Protein AF-A0A9D1DBY3-F1 (afdb_monomer)

Foldseek 3Di:
DDDDPAFAWEDEAPDAQWAWTATNNFIFIWHADPVQQWIWTATPVGKIWTKGKDWDQDPVVRDIFIKIWTAIPVRDIYIYTYD

Nearest PDB structures (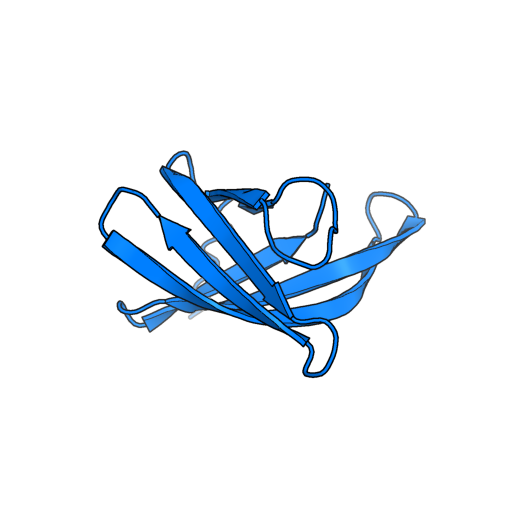foldseek):
  8h2i-assembly1_bQ  TM=3.839E-01  e=9.335E+00  Paramecium bursaria Chlorella virus 1

Organism: NCBI:txid2840775

Secondary structure (DSSP, 8-state):
--------EEE-S--TT-EEEEETTEEEEEEEETTTTEEEEEETTS-EEEEEEEEEEETTTTEEEEEEEEEETTS-EEEEEE-

Radius of gyration: 12.26 Å; Cα contacts (8 Å, |Δi|>4): 186; chains: 1; bounding box: 35×22×34 Å

pLDDT: mean 83.51, std 16.83, range [32.25, 97.12]

InterPro domains:
  IPR032291 Extracellular endo-alpha-(1->5)-L-arabinanase, C-terminal [PF16369] (22-80)

Solvent-accessible surface area (backbone atoms only — not comparable to full-atom values): 4662 Å² total; per-residue (Å²): 138,81,87,78,75,83,48,71,34,44,38,45,69,88,48,80,72,36,52,53,31,33,50,66,83,44,45,35,35,32,40,33,41,76,94,79,27,40,30,41,36,44,33,78,88,72,51,39,33,53,29,40,53,45,83,43,79,35,81,90,76,73,42,84,40,54,29,39,44,30,40,31,84,83,74,50,67,50,62,39,41,54,92

Structure (mmCIF, N/CA/C/O backbone):
data_AF-A0A9D1DBY3-F1
#
_entry.id   AF-A0A9D1DBY3-F1
#
loop_
_atom_site.group_PDB
_atom_site.id
_atom_site.type_symbol
_atom_site.label_atom_id
_atom_site.label_alt_id
_atom_site.label_comp_id
_atom_site.label_asym_id
_atom_site.label_entity_id
_atom_site.label_seq_id
_atom_site.pdbx_PDB_ins_code
_atom_site.Cartn_x
_atom_site.Cartn_y
_atom_site.Cartn_z
_atom_site.occupancy
_atom_site.B_iso_or_equiv
_atom_site.auth_seq_id
_atom_site.auth_comp_id
_atom_site.auth_asym_id
_atom_site.auth_atom_id
_atom_site.pdbx_PDB_model_num
ATOM 1 N N . ASN A 1 1 ? -22.228 -12.306 -7.593 1.00 35.41 1 ASN A N 1
ATOM 2 C CA . ASN A 1 1 ? -22.218 -11.722 -6.232 1.00 35.41 1 ASN A CA 1
ATOM 3 C C . ASN A 1 1 ? -20.951 -10.902 -6.149 1.00 35.41 1 ASN A C 1
ATOM 5 O O . ASN A 1 1 ? -20.000 -11.295 -5.485 1.00 35.41 1 ASN A O 1
ATOM 9 N N . ASP A 1 2 ? -20.916 -9.816 -6.916 1.00 32.25 2 ASP A N 1
ATOM 10 C CA . ASP A 1 2 ? -19.653 -9.190 -7.291 1.00 32.25 2 ASP A CA 1
ATOM 11 C C . ASP A 1 2 ? -19.547 -7.903 -6.492 1.00 32.25 2 ASP A C 1
ATOM 13 O O . ASP A 1 2 ? -20.210 -6.907 -6.771 1.00 32.25 2 ASP A O 1
ATOM 17 N N . MET A 1 3 ? -18.779 -7.974 -5.413 1.00 34.12 3 MET A N 1
ATOM 18 C CA . MET A 1 3 ? -18.504 -6.830 -4.565 1.00 34.12 3 MET A CA 1
ATOM 19 C C . MET A 1 3 ? -17.288 -6.106 -5.144 1.00 34.12 3 MET A C 1
ATOM 21 O O . MET A 1 3 ? -16.156 -6.534 -4.943 1.00 34.12 3 MET A O 1
ATOM 25 N N . VAL A 1 4 ? -17.522 -5.027 -5.893 1.00 35.16 4 VAL A N 1
ATOM 26 C CA . VAL A 1 4 ? -16.468 -4.105 -6.339 1.00 35.16 4 VAL A CA 1
ATOM 27 C C . VAL A 1 4 ? -16.641 -2.799 -5.574 1.00 35.16 4 VAL A C 1
ATOM 29 O O . VAL A 1 4 ? -17.383 -1.915 -5.994 1.00 35.16 4 VAL A O 1
ATOM 32 N N . TYR A 1 5 ? -15.951 -2.666 -4.442 1.00 40.50 5 TYR A N 1
ATOM 33 C CA . TYR A 1 5 ? -15.708 -1.358 -3.839 1.00 40.50 5 TYR A CA 1
ATOM 34 C C . TYR A 1 5 ? -14.380 -0.838 -4.388 1.00 40.50 5 TYR A C 1
ATOM 36 O O . TYR A 1 5 ? -13.314 -1.074 -3.829 1.00 40.50 5 TYR A O 1
ATOM 44 N N . SER A 1 6 ? -14.434 -0.158 -5.535 1.00 41.19 6 SER A N 1
ATOM 45 C CA . SER A 1 6 ? -13.305 0.642 -6.007 1.00 41.19 6 SER A CA 1
ATOM 46 C C . SER A 1 6 ? -13.288 1.932 -5.198 1.00 41.19 6 SER A C 1
ATOM 48 O O . SER A 1 6 ? -13.991 2.897 -5.496 1.00 41.19 6 SER A O 1
ATOM 50 N N . VAL A 1 7 ? -12.515 1.932 -4.120 1.00 51.28 7 VAL A N 1
ATOM 51 C CA . VAL A 1 7 ? -12.179 3.160 -3.418 1.00 51.28 7 VAL A CA 1
ATOM 52 C C . VAL A 1 7 ? -10.958 3.741 -4.123 1.00 51.28 7 VAL A C 1
ATOM 54 O O . VAL A 1 7 ? -9.908 3.101 -4.157 1.00 51.28 7 VAL A O 1
ATOM 57 N N . HIS A 1 8 ? -11.089 4.931 -4.721 1.00 53.28 8 HIS A N 1
ATOM 58 C CA . HIS A 1 8 ? -9.967 5.630 -5.354 1.00 53.28 8 HIS A CA 1
ATOM 59 C C . HIS A 1 8 ? -8.850 5.799 -4.314 1.00 53.28 8 HIS A C 1
ATOM 61 O O . HIS A 1 8 ? -8.945 6.611 -3.392 1.00 53.28 8 HIS A O 1
ATOM 67 N N . SER A 1 9 ? -7.825 4.968 -4.444 1.00 56.75 9 SER A N 1
ATOM 68 C CA . SER A 1 9 ? -6.744 4.847 -3.482 1.00 56.75 9 SER A CA 1
ATOM 69 C C . SER A 1 9 ? -5.517 5.490 -4.092 1.00 56.75 9 SER A C 1
ATOM 71 O O . SER A 1 9 ? -4.938 4.947 -5.033 1.00 56.75 9 SER A O 1
ATOM 73 N N . LYS A 1 10 ? -5.156 6.675 -3.600 1.00 60.62 10 LYS A N 1
ATOM 74 C CA . LYS A 1 10 ? -3.941 7.370 -4.022 1.00 60.62 10 LYS A CA 1
ATOM 75 C C . LYS A 1 10 ? -2.937 7.288 -2.889 1.00 60.62 10 LYS A C 1
ATOM 77 O O . LYS A 1 10 ? -3.113 7.906 -1.839 1.00 60.62 10 LYS A O 1
ATOM 82 N N . LEU A 1 11 ? -1.885 6.518 -3.118 1.00 61.44 11 LEU A N 1
ATOM 83 C CA . LEU A 1 11 ? -0.655 6.682 -2.360 1.00 61.44 11 LEU A CA 1
ATOM 84 C C . LEU A 1 11 ? 0.175 7.774 -3.033 1.00 61.44 11 LEU A C 1
ATOM 86 O O . LEU A 1 11 ? 0.041 7.996 -4.241 1.00 61.44 11 LEU A O 1
ATOM 90 N N . GLY A 1 12 ? 0.991 8.467 -2.238 1.00 61.25 12 GLY A N 1
ATOM 91 C CA . GLY A 1 12 ? 2.008 9.376 -2.758 1.00 61.25 12 GLY A CA 1
ATOM 92 C C . GLY A 1 12 ? 3.042 8.661 -3.639 1.00 61.25 12 GLY A C 1
ATOM 93 O O . GLY A 1 12 ? 2.845 7.525 -4.081 1.00 61.25 12 GLY A O 1
ATOM 94 N N . LYS A 1 13 ? 4.173 9.329 -3.889 1.00 66.44 13 LYS A N 1
ATOM 95 C CA . LYS A 1 13 ? 5.260 8.758 -4.694 1.00 66.44 13 LYS A CA 1
ATOM 96 C C . LYS A 1 13 ? 5.709 7.408 -4.137 1.00 66.44 13 LYS A C 1
ATOM 98 O O . LYS A 1 13 ? 5.791 7.222 -2.929 1.00 66.44 13 LYS A O 1
ATOM 103 N N . TYR A 1 14 ? 6.053 6.484 -5.029 1.00 64.62 14 TYR A N 1
ATOM 104 C CA . TYR A 1 14 ? 6.706 5.240 -4.633 1.00 64.62 14 TYR A CA 1
ATOM 105 C C . TYR A 1 14 ? 8.078 5.549 -4.019 1.00 64.62 14 TYR A C 1
ATOM 107 O O . TYR A 1 14 ? 9.015 5.914 -4.728 1.00 64.62 14 TYR A O 1
ATOM 115 N N . GLU A 1 15 ? 8.174 5.424 -2.698 1.00 73.06 15 GLU A N 1
ATOM 116 C CA . GLU A 1 15 ? 9.379 5.700 -1.919 1.00 73.06 15 GLU A CA 1
ATOM 117 C C . GLU A 1 15 ? 9.510 4.655 -0.803 1.00 73.06 15 GLU A C 1
ATOM 119 O O . GLU A 1 15 ? 8.554 4.368 -0.071 1.00 73.06 15 GLU A O 1
ATOM 124 N N . ASN A 1 16 ? 10.699 4.058 -0.689 1.00 74.44 16 ASN A N 1
ATOM 125 C CA . ASN A 1 16 ? 11.028 3.159 0.414 1.00 74.44 16 ASN A CA 1
ATOM 126 C C . ASN A 1 16 ? 11.077 3.956 1.728 1.00 74.44 16 ASN A C 1
ATOM 128 O O . ASN A 1 16 ? 11.635 5.052 1.765 1.00 74.44 16 ASN A O 1
ATOM 132 N N . GLY A 1 17 ? 10.504 3.410 2.802 1.00 78.00 17 GLY A N 1
ATOM 133 C CA . GLY A 1 17 ? 10.426 4.080 4.106 1.00 78.00 17 GLY A CA 1
ATOM 134 C C . GLY A 1 17 ? 9.076 4.733 4.423 1.00 78.00 17 GLY A C 1
ATOM 135 O O . GLY A 1 17 ? 8.774 4.908 5.602 1.00 78.00 17 GLY A O 1
ATOM 136 N N . GLY A 1 18 ? 8.220 4.990 3.426 1.00 86.44 18 GLY A N 1
ATOM 137 C CA . GLY A 1 18 ? 6.833 5.413 3.653 1.00 86.44 18 GLY A CA 1
ATOM 138 C C . GLY A 1 18 ? 6.473 6.813 3.157 1.00 86.44 18 GLY A C 1
ATOM 139 O O . GLY A 1 18 ? 7.257 7.479 2.489 1.00 86.44 18 GLY A O 1
ATOM 140 N N . GLY A 1 19 ? 5.256 7.247 3.480 1.00 87.19 19 GLY A N 1
ATOM 141 C CA . GLY A 1 19 ? 4.703 8.532 3.052 1.00 87.19 19 GLY A CA 1
ATOM 142 C C . GLY A 1 19 ? 3.253 8.723 3.491 1.00 87.19 19 GLY A C 1
ATOM 143 O O . GLY A 1 19 ? 2.759 8.023 4.374 1.00 87.19 19 GLY A O 1
ATOM 144 N N . THR A 1 20 ? 2.554 9.673 2.871 1.00 88.56 20 THR A N 1
ATOM 145 C CA . THR A 1 20 ? 1.134 9.932 3.144 1.00 88.56 20 THR A CA 1
ATOM 146 C C . THR A 1 20 ? 0.224 9.065 2.275 1.00 88.56 20 THR A C 1
ATOM 148 O O . THR A 1 20 ? 0.540 8.734 1.128 1.00 88.56 20 THR A O 1
ATOM 151 N N . ALA A 1 21 ? -0.932 8.699 2.823 1.00 88.00 21 ALA A N 1
ATOM 152 C CA . ALA A 1 21 ? -1.950 7.904 2.151 1.00 88.00 21 ALA A CA 1
ATOM 153 C C . ALA A 1 21 ? -3.289 8.645 2.129 1.00 88.00 21 ALA A C 1
ATOM 155 O O . ALA A 1 21 ? -3.646 9.357 3.071 1.00 88.00 21 ALA A O 1
ATOM 156 N N . THR A 1 22 ? -4.054 8.475 1.051 1.00 88.25 22 THR A N 1
ATOM 157 C CA . THR A 1 22 ? -5.473 8.835 1.034 1.00 88.25 22 THR A CA 1
ATOM 158 C C . THR A 1 22 ? -6.289 7.739 0.360 1.00 88.25 22 THR A C 1
ATOM 160 O O . THR A 1 22 ? -6.115 7.459 -0.829 1.00 88.25 22 THR A O 1
ATOM 163 N N . ILE A 1 23 ? -7.192 7.129 1.126 1.00 85.62 23 ILE A N 1
ATOM 164 C CA . ILE A 1 23 ? -8.048 6.020 0.700 1.00 85.62 23 ILE A CA 1
ATOM 165 C C . ILE A 1 23 ? -9.497 6.443 0.928 1.00 85.62 23 ILE A C 1
ATOM 167 O O . ILE A 1 23 ? -9.935 6.613 2.060 1.00 85.62 23 ILE A O 1
ATOM 171 N N . GLY A 1 24 ? -10.246 6.681 -0.150 1.00 83.44 24 GLY A N 1
ATOM 172 C CA . GLY A 1 24 ? -11.679 6.999 -0.043 1.00 83.44 24 GLY A CA 1
ATOM 173 C C . GLY A 1 24 ? -11.988 8.332 0.620 1.00 83.44 24 GLY A C 1
ATOM 174 O O . GLY A 1 24 ? -13.068 8.504 1.166 1.00 83.44 24 GLY A O 1
ATOM 175 N N . GLY A 1 25 ? -11.037 9.266 0.570 1.00 85.56 25 GLY A N 1
ATOM 176 C CA . GLY A 1 25 ? -11.114 10.551 1.264 1.00 85.56 25 GLY A CA 1
ATOM 177 C C . GLY A 1 25 ? -10.481 10.532 2.653 1.00 85.56 25 GLY A C 1
ATOM 178 O O . GLY A 1 25 ? -10.140 11.600 3.158 1.00 85.56 25 GLY A O 1
ATOM 179 N N . GLU A 1 26 ? -10.232 9.350 3.220 1.00 90.31 26 GLU A N 1
ATOM 180 C CA . GLU A 1 26 ? -9.585 9.226 4.521 1.00 90.31 26 GLU A CA 1
ATOM 181 C C . GLU A 1 26 ? -8.079 9.336 4.404 1.00 90.31 26 GLU A C 1
ATOM 183 O O . GLU A 1 26 ? -7.449 8.683 3.568 1.00 90.31 26 GLU A O 1
ATOM 188 N N . LYS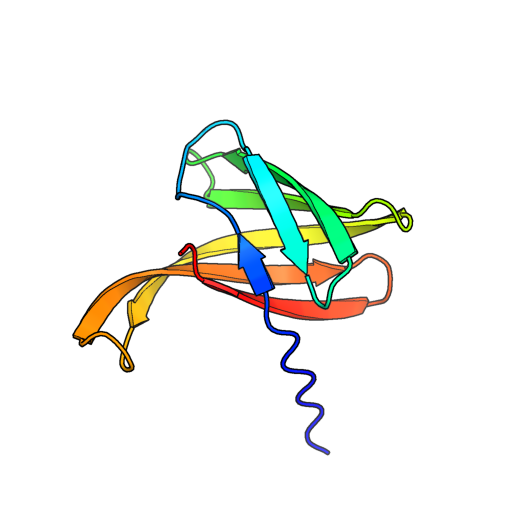 A 1 27 ? -7.510 10.193 5.247 1.00 92.50 27 LYS A N 1
ATOM 189 C CA . LYS A 1 27 ? -6.077 10.462 5.297 1.00 92.50 27 LYS A CA 1
ATOM 190 C C . LYS A 1 27 ? -5.380 9.481 6.223 1.00 92.50 27 LYS A C 1
ATOM 192 O O . LYS A 1 27 ? -6.002 8.823 7.053 1.00 92.50 27 LYS A O 1
ATOM 197 N N . GLY A 1 28 ? -4.074 9.391 6.047 1.00 93.19 28 GLY A N 1
ATOM 198 C CA . GLY A 1 28 ? -3.215 8.591 6.890 1.00 93.19 28 GLY A CA 1
ATOM 199 C C . GLY A 1 28 ? -1.799 8.559 6.356 1.00 93.19 28 GLY A C 1
ATOM 200 O O . GLY A 1 28 ? -1.386 9.407 5.559 1.00 93.19 28 GLY A O 1
ATOM 201 N N . ASN A 1 29 ? -1.071 7.530 6.760 1.00 93.69 29 ASN A N 1
ATOM 202 C CA . ASN A 1 29 ? 0.300 7.290 6.339 1.00 93.69 29 ASN A CA 1
ATOM 203 C C . ASN A 1 29 ? 0.462 5.849 5.861 1.00 93.69 29 ASN A C 1
ATOM 205 O O . ASN A 1 29 ? -0.337 4.976 6.202 1.00 93.69 29 ASN A O 1
ATOM 209 N N . TYR A 1 30 ? 1.514 5.592 5.097 1.00 93.00 30 TYR A N 1
ATOM 210 C CA . TYR A 1 30 ? 1.951 4.243 4.783 1.00 93.00 30 TYR A CA 1
ATOM 211 C C . TYR A 1 30 ? 3.420 4.045 5.134 1.00 93.00 30 TYR A C 1
ATOM 213 O O . TYR A 1 30 ? 4.217 4.982 5.106 1.00 93.00 30 TYR A O 1
ATOM 221 N N . THR A 1 3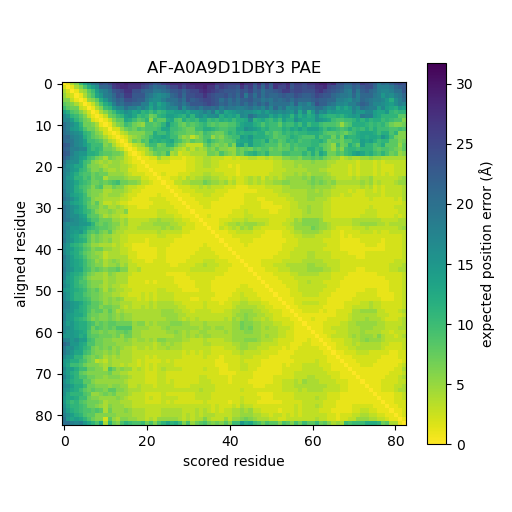1 ? 3.784 2.800 5.407 1.00 93.94 31 THR A N 1
ATOM 222 C CA . THR A 1 31 ? 5.167 2.340 5.491 1.00 93.94 31 THR A CA 1
ATOM 223 C C . THR A 1 31 ? 5.353 1.242 4.463 1.00 93.94 31 THR A C 1
ATOM 225 O O . THR A 1 31 ? 4.576 0.289 4.428 1.00 93.94 31 THR A O 1
ATOM 228 N N . TYR A 1 32 ? 6.369 1.391 3.620 1.00 92.06 32 TYR A N 1
ATOM 229 C CA . TYR A 1 32 ? 6.727 0.413 2.602 1.00 92.06 32 TYR A CA 1
ATOM 230 C C . TYR A 1 32 ? 8.122 -0.140 2.882 1.00 92.06 32 TYR A C 1
ATOM 232 O O . TYR A 1 32 ? 9.045 0.633 3.149 1.00 92.06 32 TYR A O 1
ATOM 240 N N . ASN A 1 33 ? 8.252 -1.463 2.809 1.00 90.81 33 ASN A N 1
ATOM 241 C CA . ASN A 1 33 ? 9.511 -2.182 2.893 1.00 90.81 33 ASN A CA 1
ATOM 242 C C . ASN A 1 33 ? 9.762 -2.929 1.578 1.00 90.81 33 ASN A C 1
ATOM 244 O O . ASN A 1 33 ? 9.112 -3.926 1.264 1.00 90.81 33 ASN A O 1
ATOM 248 N N . GLU A 1 34 ? 10.745 -2.458 0.818 1.00 87.94 34 GLU A N 1
ATOM 249 C CA . GLU A 1 34 ? 11.102 -3.043 -0.476 1.00 87.94 34 GLU A CA 1
ATOM 250 C C . GLU A 1 34 ? 11.724 -4.444 -0.371 1.00 87.94 34 GLU A C 1
ATOM 252 O O . GLU A 1 34 ? 11.595 -5.239 -1.298 1.00 87.94 34 GLU A O 1
ATOM 257 N N . SER A 1 35 ? 12.351 -4.787 0.761 1.00 89.81 35 SER A N 1
ATOM 258 C CA . SER A 1 35 ? 13.041 -6.078 0.913 1.00 89.81 35 SER A CA 1
ATOM 259 C C . SER A 1 35 ? 12.098 -7.281 0.847 1.00 89.81 35 SER A C 1
ATOM 261 O O . SER A 1 35 ? 12.487 -8.348 0.375 1.00 89.81 35 SER A O 1
ATOM 263 N N . ASP A 1 36 ? 10.855 -7.106 1.295 1.00 91.25 36 ASP A N 1
ATOM 264 C CA . ASP A 1 36 ? 9.826 -8.146 1.313 1.00 91.25 36 ASP A CA 1
ATOM 265 C C . ASP A 1 36 ? 8.519 -7.720 0.622 1.00 91.25 36 ASP A C 1
ATOM 267 O O . ASP A 1 36 ? 7.526 -8.461 0.639 1.00 91.25 36 ASP A O 1
ATOM 271 N N . GLY A 1 37 ? 8.500 -6.523 0.031 1.00 90.00 37 GLY A N 1
ATOM 272 C CA . GLY A 1 37 ? 7.347 -5.931 -0.636 1.00 90.00 37 GLY A CA 1
ATOM 273 C C . GLY A 1 37 ? 6.165 -5.637 0.293 1.00 90.00 37 GLY A C 1
ATOM 274 O O . GLY A 1 37 ? 5.040 -5.510 -0.197 1.00 90.00 37 GLY A O 1
ATOM 275 N N . SER A 1 38 ? 6.356 -5.606 1.618 1.00 95.25 38 SER A N 1
ATOM 276 C CA . SER A 1 38 ? 5.281 -5.300 2.566 1.00 95.25 38 SER A CA 1
ATOM 277 C C . SER A 1 38 ? 4.923 -3.820 2.565 1.00 95.25 38 SER A C 1
ATOM 279 O O . SER A 1 38 ? 5.780 -2.938 2.529 1.00 95.25 38 SER A O 1
ATOM 281 N N . LEU A 1 39 ? 3.621 -3.558 2.611 1.00 94.94 39 LEU A N 1
ATOM 282 C CA . LEU A 1 39 ? 3.049 -2.229 2.729 1.00 94.94 39 LEU A CA 1
ATOM 283 C C . LEU A 1 39 ? 2.021 -2.249 3.854 1.00 94.94 39 LEU A C 1
ATOM 285 O O . LE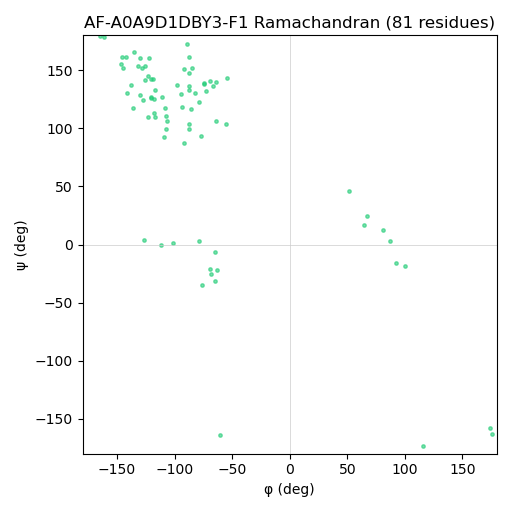U A 1 39 ? 1.117 -3.082 3.858 1.00 94.94 39 LEU A O 1
ATOM 289 N N . VAL A 1 40 ? 2.143 -1.312 4.784 1.00 96.25 40 VAL A N 1
ATOM 290 C CA . VAL A 1 40 ? 1.147 -1.083 5.831 1.00 96.25 40 VAL A CA 1
ATOM 291 C C . VAL A 1 40 ? 0.609 0.322 5.654 1.00 96.25 40 VAL A C 1
ATOM 293 O O . VAL A 1 40 ? 1.391 1.267 5.614 1.00 96.25 40 VAL A O 1
ATOM 296 N N . ILE A 1 41 ? -0.709 0.461 5.536 1.00 94.62 41 ILE A N 1
ATOM 297 C CA . ILE A 1 41 ? -1.392 1.757 5.472 1.00 94.62 41 ILE A CA 1
ATOM 298 C C . ILE A 1 41 ? -2.189 1.925 6.760 1.00 94.62 41 ILE A C 1
ATOM 300 O O . ILE A 1 41 ? -3.001 1.065 7.093 1.00 94.62 41 ILE A O 1
ATOM 304 N N . SER A 1 42 ? -1.987 3.039 7.453 1.00 96.25 42 SER A N 1
ATOM 305 C CA . SER A 1 42 ? -2.701 3.399 8.676 1.00 96.25 42 SER A CA 1
ATOM 306 C C . SER A 1 42 ? -3.478 4.682 8.430 1.00 96.25 42 SER A C 1
ATOM 308 O O . SER A 1 42 ? -2.871 5.732 8.214 1.00 96.25 42 SER A O 1
ATOM 310 N 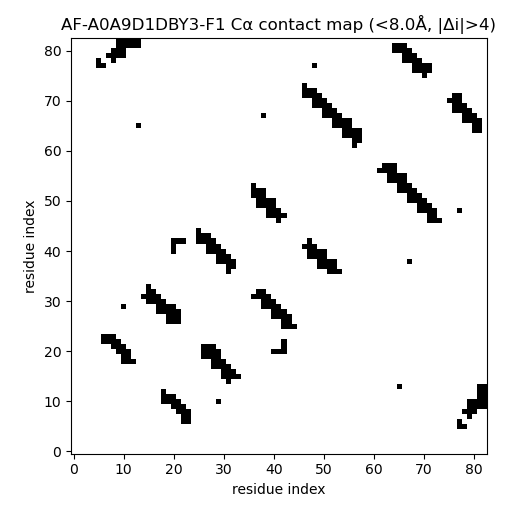N . LEU A 1 43 ? -4.806 4.586 8.438 1.00 95.19 43 LEU A N 1
ATOM 311 C CA . LEU A 1 43 ? -5.712 5.717 8.254 1.00 95.19 43 LEU A CA 1
ATOM 312 C C . LEU A 1 43 ? -6.094 6.334 9.601 1.00 95.19 43 LEU A C 1
ATOM 314 O O . LEU A 1 43 ? -6.174 5.643 10.619 1.00 95.19 43 LEU A O 1
ATOM 318 N N . ASP A 1 44 ? -6.385 7.630 9.593 1.00 95.44 44 ASP A N 1
ATOM 319 C CA . ASP A 1 44 ? -6.698 8.419 10.791 1.00 95.44 44 ASP A CA 1
ATOM 320 C C . ASP A 1 44 ? -7.979 7.935 11.496 1.00 95.44 44 ASP A C 1
ATOM 322 O O . ASP A 1 44 ? -8.151 8.131 12.697 1.00 95.44 44 ASP A O 1
ATOM 326 N N . ASN A 1 45 ? -8.864 7.242 10.769 1.00 94.25 45 ASN A N 1
ATOM 327 C CA . ASN A 1 45 ? -10.074 6.623 11.312 1.00 94.25 45 ASN A CA 1
ATOM 328 C C . ASN A 1 45 ? -9.826 5.278 12.036 1.00 94.25 45 ASN A C 1
ATOM 330 O O . ASN A 1 45 ? -10.782 4.629 12.457 1.00 94.25 45 ASN A O 1
ATOM 334 N N . GLY A 1 46 ? -8.569 4.838 12.164 1.00 95.88 46 GLY A N 1
ATOM 335 C CA . GLY A 1 46 ? -8.187 3.580 12.816 1.00 95.88 46 GLY A CA 1
ATOM 336 C C . GLY A 1 46 ? -8.192 2.350 11.902 1.00 95.88 46 GLY A C 1
ATOM 337 O O . GLY A 1 46 ? -7.925 1.239 12.366 1.00 95.88 46 GLY A O 1
ATOM 338 N N . THR A 1 47 ? -8.470 2.516 10.607 1.00 94.75 47 THR A N 1
ATOM 339 C CA . THR A 1 47 ? -8.342 1.432 9.626 1.00 94.75 47 THR A CA 1
ATOM 340 C C . THR A 1 47 ? -6.868 1.152 9.358 1.00 94.75 47 THR A C 1
ATOM 342 O O . THR A 1 47 ? -6.088 2.066 9.081 1.00 94.75 47 THR A O 1
ATOM 345 N N . THR A 1 48 ? -6.483 -0.122 9.398 1.00 97.12 48 THR A N 1
ATOM 346 C CA . THR A 1 48 ? -5.138 -0.566 9.014 1.00 97.12 48 THR A CA 1
ATOM 347 C C . THR A 1 48 ? -5.241 -1.558 7.875 1.00 97.12 48 THR A C 1
ATOM 349 O O . THR A 1 48 ? -5.940 -2.558 8.006 1.00 97.12 48 THR A O 1
ATOM 352 N N . ILE A 1 49 ? -4.525 -1.297 6.784 1.00 96.00 49 ILE A N 1
ATOM 353 C CA . ILE A 1 49 ? -4.478 -2.146 5.594 1.00 96.00 49 ILE A CA 1
ATOM 354 C C . ILE A 1 49 ? -3.112 -2.820 5.545 1.00 96.00 49 ILE A C 1
ATOM 356 O O . ILE A 1 49 ? -2.089 -2.148 5.403 1.00 96.00 49 ILE A O 1
ATOM 360 N N . ASN A 1 50 ? -3.105 -4.149 5.626 1.00 97.12 50 ASN A N 1
ATOM 361 C CA . ASN A 1 50 ? -1.909 -4.953 5.399 1.00 97.12 50 ASN A CA 1
ATOM 362 C C . ASN A 1 50 ? -1.886 -5.387 3.934 1.00 97.12 50 ASN A C 1
ATOM 364 O O . ASN A 1 50 ? -2.796 -6.080 3.472 1.00 97.12 50 ASN A O 1
ATOM 368 N N . ALA A 1 51 ? -0.858 -4.968 3.203 1.00 95.75 51 ALA A N 1
ATOM 369 C CA . ALA A 1 51 ? -0.786 -5.090 1.757 1.00 95.75 51 ALA A CA 1
ATOM 370 C C . ALA A 1 51 ? 0.578 -5.596 1.267 1.00 95.75 51 ALA A C 1
ATOM 372 O O . ALA A 1 51 ? 1.586 -5.604 1.982 1.00 95.75 51 ALA A O 1
ATOM 373 N N . LYS A 1 52 ? 0.598 -6.008 -0.001 1.00 95.25 52 LYS A N 1
ATOM 374 C CA . LYS A 1 52 ? 1.807 -6.280 -0.777 1.00 95.25 52 LYS A CA 1
ATOM 375 C C . LYS A 1 52 ? 1.872 -5.366 -1.986 1.00 95.25 52 LYS A C 1
ATOM 377 O O . LYS A 1 52 ? 0.847 -5.097 -2.613 1.00 95.25 52 LYS A O 1
ATOM 382 N N . VAL A 1 53 ? 3.083 -4.925 -2.307 1.00 92.88 53 VAL A N 1
ATOM 383 C CA . VAL A 1 53 ? 3.389 -4.147 -3.509 1.00 92.88 53 VAL A CA 1
ATOM 384 C C . VAL A 1 53 ? 3.943 -5.076 -4.582 1.00 92.88 53 VAL A C 1
ATOM 386 O O . VAL A 1 53 ? 4.763 -5.947 -4.298 1.00 92.88 53 VAL A O 1
ATOM 389 N N . LEU A 1 54 ? 3.492 -4.896 -5.819 1.00 92.06 54 LEU A N 1
ATOM 390 C CA . LEU A 1 54 ? 3.938 -5.669 -6.972 1.00 92.06 54 LEU A CA 1
ATOM 391 C C . LEU A 1 54 ? 3.990 -4.792 -8.232 1.00 92.06 54 LEU A C 1
ATOM 393 O O . LEU A 1 54 ? 3.232 -3.824 -8.345 1.00 92.06 54 LEU A O 1
ATOM 397 N N . PRO A 1 55 ? 4.866 -5.114 -9.196 1.00 91.62 55 PRO A N 1
ATOM 398 C CA . PRO A 1 55 ? 4.829 -4.478 -10.503 1.00 91.62 55 PRO A CA 1
ATOM 399 C C . PRO A 1 55 ? 3.582 -4.924 -11.279 1.00 91.62 55 PRO A C 1
ATOM 401 O O . PRO A 1 55 ? 3.198 -6.093 -11.252 1.00 91.62 55 PRO A O 1
ATOM 404 N N . CYS A 1 56 ? 2.964 -3.998 -12.007 1.00 91.06 56 CYS A N 1
ATOM 405 C CA . CYS A 1 56 ? 1.856 -4.273 -12.918 1.00 91.06 56 CYS A CA 1
ATOM 406 C C . CYS A 1 56 ? 1.912 -3.333 -14.129 1.00 91.06 56 CYS A C 1
ATOM 408 O O . CYS A 1 56 ? 2.484 -2.241 -14.071 1.00 91.06 56 CYS A O 1
ATOM 410 N N . TRP A 1 57 ? 1.318 -3.756 -15.242 1.00 91.88 57 TRP A N 1
ATOM 411 C CA . TRP A 1 57 ? 1.131 -2.892 -16.399 1.00 91.88 57 TRP A CA 1
ATOM 412 C C . TRP A 1 57 ? -0.062 -1.956 -16.176 1.00 91.88 57 TRP A C 1
ATOM 414 O O . TRP A 1 57 ? -1.183 -2.415 -15.957 1.00 91.88 57 TRP A O 1
ATOM 424 N N . ASP A 1 58 ? 0.166 -0.645 -16.246 1.00 88.50 58 ASP A N 1
ATOM 425 C CA . ASP A 1 58 ? -0.897 0.356 -16.185 1.00 88.50 58 ASP A CA 1
ATOM 426 C C . ASP A 1 58 ? -1.453 0.606 -17.591 1.00 88.50 58 ASP A C 1
ATOM 428 O O . ASP A 1 58 ? -0.837 1.300 -18.402 1.00 88.50 58 ASP A O 1
ATOM 432 N N . PHE A 1 59 ? -2.629 0.046 -17.875 1.00 86.12 59 PHE A N 1
ATOM 433 C CA . PHE A 1 59 ? -3.311 0.206 -19.162 1.00 86.12 59 PHE A CA 1
ATOM 434 C C . PHE A 1 59 ? -3.837 1.625 -19.414 1.00 86.12 59 PHE A C 1
ATOM 436 O O . PHE A 1 59 ? -4.043 1.988 -20.570 1.00 86.12 59 PHE A O 1
ATOM 443 N N . GLU A 1 60 ? -4.040 2.438 -18.374 1.00 86.56 60 GLU A N 1
ATOM 444 C CA . GLU A 1 60 ? -4.529 3.815 -18.531 1.00 86.56 60 GLU A CA 1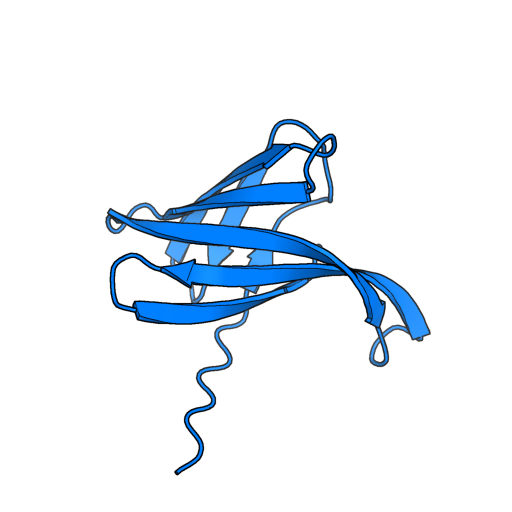
ATOM 445 C C . GLU A 1 60 ? -3.414 4.742 -19.023 1.00 86.56 60 GLU A C 1
ATOM 447 O O . GLU A 1 60 ? -3.659 5.655 -19.807 1.00 86.56 60 GLU A O 1
ATOM 452 N N . ASN A 1 61 ? -2.178 4.483 -18.585 1.00 87.31 61 ASN A N 1
ATOM 453 C CA . ASN A 1 61 ? -1.007 5.311 -18.888 1.00 87.31 61 ASN A CA 1
ATOM 454 C C . ASN A 1 61 ? 0.022 4.622 -19.798 1.00 87.31 61 ASN A C 1
ATOM 456 O O . ASN A 1 61 ? 1.050 5.223 -20.106 1.00 87.31 61 ASN A O 1
ATOM 460 N N . TRP A 1 62 ? -0.233 3.374 -20.205 1.00 91.94 62 TRP A N 1
ATOM 461 C CA . TRP A 1 62 ? 0.628 2.565 -21.076 1.00 91.94 62 TRP A CA 1
ATOM 462 C C . TRP A 1 62 ? 2.087 2.480 -20.610 1.00 91.94 62 TR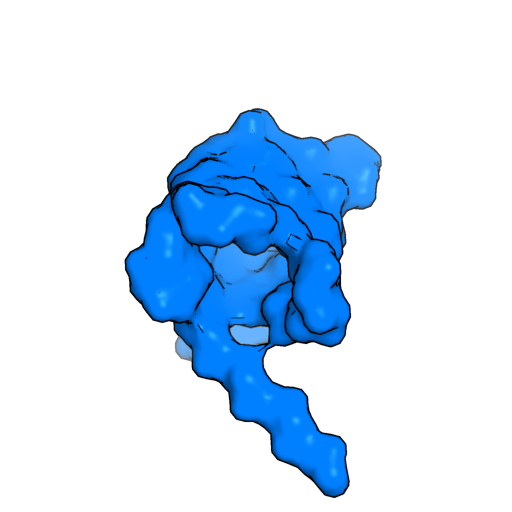P A C 1
ATOM 464 O O . TRP A 1 62 ? 3.028 2.629 -21.391 1.00 91.94 62 TRP A O 1
ATOM 474 N N . LYS A 1 63 ? 2.284 2.232 -19.313 1.00 90.56 63 LYS A N 1
ATOM 475 C CA . LYS A 1 63 ? 3.613 2.095 -18.705 1.00 90.56 63 LYS A CA 1
ATOM 476 C C . LYS A 1 63 ? 3.615 1.066 -17.579 1.00 90.56 63 LYS A C 1
ATOM 478 O O . LYS A 1 63 ? 2.575 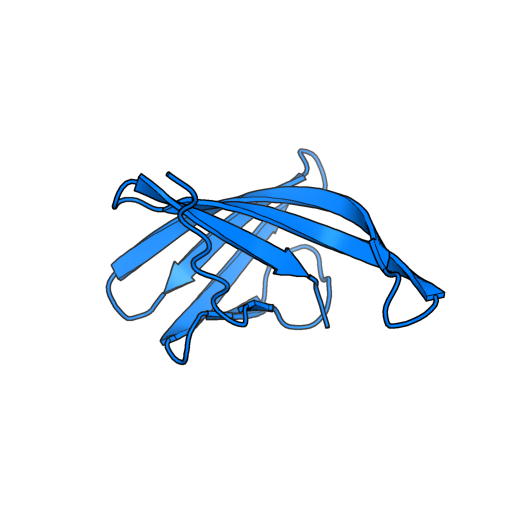0.759 -17.001 1.00 90.56 63 LYS A O 1
ATOM 483 N N . ALA A 1 64 ? 4.801 0.577 -17.223 1.00 90.69 64 ALA A N 1
ATOM 484 C CA . ALA A 1 64 ? 4.978 -0.170 -15.983 1.00 90.69 64 ALA A CA 1
ATOM 485 C C . ALA A 1 64 ? 4.696 0.736 -14.771 1.00 90.69 64 ALA A C 1
ATOM 487 O O . ALA A 1 64 ? 5.081 1.909 -14.760 1.00 90.69 64 ALA A O 1
ATOM 488 N N . SER A 1 65 ? 4.026 0.189 -13.759 1.00 89.31 65 SER A N 1
ATOM 489 C CA . SER A 1 65 ? 3.702 0.880 -12.513 1.00 89.31 65 SER A CA 1
ATOM 490 C C . SER A 1 65 ? 3.815 -0.062 -11.315 1.00 89.31 65 SER A C 1
ATOM 492 O O . SER A 1 65 ? 3.791 -1.286 -11.463 1.00 89.31 65 SER A O 1
ATOM 494 N N . MET A 1 66 ? 3.915 0.518 -10.121 1.00 89.44 66 MET A N 1
ATOM 495 C CA . MET A 1 66 ? 3.809 -0.219 -8.866 1.00 89.44 66 MET A CA 1
ATOM 496 C C . MET A 1 66 ? 2.361 -0.152 -8.383 1.00 89.44 66 MET A C 1
ATOM 498 O O . MET A 1 66 ? 1.760 0.925 -8.309 1.00 89.44 66 MET A O 1
ATOM 502 N N . VAL A 1 67 ? 1.799 -1.309 -8.053 1.00 90.31 67 VAL A N 1
ATOM 503 C CA . VAL A 1 67 ? 0.444 -1.446 -7.509 1.00 90.31 67 VAL A CA 1
ATOM 504 C C . VAL A 1 67 ? 0.499 -2.135 -6.158 1.00 90.31 67 VAL A C 1
ATOM 506 O O . VAL A 1 67 ? 1.480 -2.806 -5.838 1.00 90.31 67 VAL A O 1
ATOM 509 N N . PHE A 1 68 ? -0.552 -1.979 -5.362 1.00 92.12 68 PHE A N 1
ATOM 510 C CA . PHE A 1 68 ? -0.697 -2.691 -4.104 1.00 92.12 68 PHE A CA 1
ATOM 511 C C . PHE A 1 68 ? -2.050 -3.388 -4.008 1.00 92.12 68 PHE A C 1
ATOM 513 O O . PHE A 1 68 ? -3.049 -2.941 -4.573 1.00 92.12 68 PHE A O 1
ATOM 520 N N . THR A 1 69 ? -2.067 -4.481 -3.253 1.00 94.12 69 THR A N 1
ATOM 521 C CA . THR A 1 69 ? -3.277 -5.204 -2.858 1.00 94.12 69 THR A CA 1
ATOM 522 C C . THR A 1 69 ? -3.160 -5.614 -1.400 1.00 94.12 69 THR A C 1
ATOM 524 O O . THR A 1 69 ? -2.105 -6.088 -0.973 1.00 94.12 69 THR A O 1
ATOM 527 N N . GLY A 1 70 ? -4.232 -5.456 -0.635 1.00 94.50 70 GLY A N 1
ATOM 528 C CA . GLY A 1 70 ? -4.266 -5.824 0.774 1.00 94.50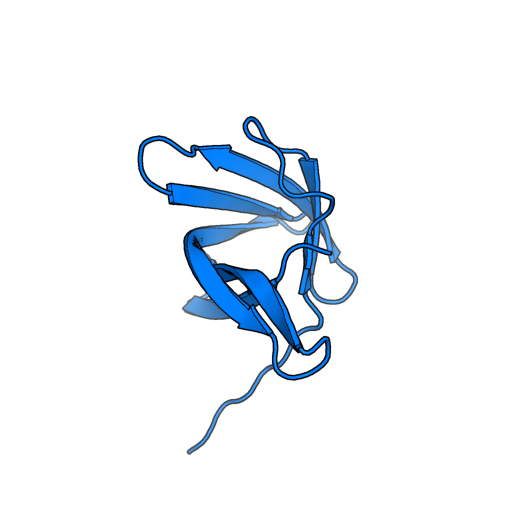 70 GLY A CA 1
ATOM 529 C C . GLY A 1 70 ? -5.674 -5.976 1.321 1.00 94.50 70 GLY A C 1
ATOM 530 O O . GLY A 1 70 ? -6.656 -5.758 0.614 1.00 94.50 70 GLY A O 1
ATOM 531 N N . ILE A 1 71 ? -5.751 -6.343 2.594 1.00 94.94 71 ILE A N 1
ATOM 532 C CA . ILE A 1 71 ? -6.995 -6.448 3.356 1.00 94.94 71 ILE A CA 1
ATOM 533 C C . ILE A 1 71 ? -6.876 -5.603 4.620 1.00 94.94 71 ILE A C 1
ATOM 535 O O . ILE A 1 71 ? -5.796 -5.523 5.220 1.00 94.94 71 ILE A O 1
ATOM 539 N N . ASP A 1 72 ? -7.964 -4.941 5.000 1.00 95.38 72 ASP A N 1
ATOM 540 C CA . ASP A 1 72 ? -8.014 -4.166 6.231 1.00 95.38 72 ASP A CA 1
ATOM 541 C C . ASP A 1 72 ? -8.469 -4.982 7.449 1.00 95.38 72 ASP A C 1
ATOM 543 O O . ASP A 1 72 ? -8.883 -6.141 7.352 1.00 95.38 72 ASP A O 1
ATOM 547 N N . ASN A 1 73 ? -8.389 -4.363 8.625 1.00 95.25 73 ASN A N 1
ATOM 548 C CA . ASN A 1 73 ? -8.846 -4.931 9.894 1.00 95.25 73 ASN A CA 1
ATOM 549 C C . ASN A 1 73 ? -10.368 -5.167 9.981 1.00 95.25 73 ASN A C 1
ATOM 551 O O . ASN A 1 73 ? -10.813 -5.793 10.941 1.00 95.25 73 ASN A O 1
ATOM 555 N N . ASN A 1 74 ? -11.151 -4.734 8.988 1.00 92.50 74 ASN A N 1
ATOM 556 C CA . ASN A 1 74 ? -12.582 -5.013 8.849 1.00 92.50 74 ASN A CA 1
ATOM 557 C C . ASN A 1 74 ? -12.873 -6.120 7.816 1.00 92.50 74 ASN A C 1
ATOM 559 O O . ASN A 1 74 ? -14.034 -6.453 7.579 1.00 92.50 74 ASN A O 1
ATOM 563 N N . GLY A 1 75 ? -11.841 -6.702 7.199 1.00 90.69 75 GLY A N 1
ATOM 564 C CA . GLY A 1 75 ? -11.979 -7.733 6.172 1.00 90.69 75 GLY A CA 1
ATOM 565 C C . GLY A 1 75 ? -12.292 -7.192 4.772 1.00 90.69 75 GLY A C 1
ATOM 566 O O . GLY A 1 75 ? -12.646 -7.970 3.886 1.00 90.69 75 GLY A O 1
ATOM 567 N N . ILE A 1 76 ? -12.165 -5.883 4.544 1.00 91.38 76 ILE A N 1
ATOM 568 C CA . ILE A 1 76 ? -12.386 -5.255 3.238 1.00 91.38 76 ILE A CA 1
ATOM 569 C C . ILE A 1 76 ? -11.081 -5.297 2.441 1.00 91.38 76 ILE A C 1
ATOM 571 O O . ILE A 1 76 ? -10.006 -4.982 2.950 1.00 91.38 76 ILE A O 1
ATOM 575 N N . THR A 1 77 ? -11.170 -5.707 1.175 1.00 92.25 77 THR A N 1
ATOM 576 C CA . THR A 1 77 ? -10.019 -5.764 0.262 1.00 92.25 77 THR A CA 1
ATOM 577 C C . THR A 1 77 ? -9.816 -4.421 -0.436 1.00 92.25 77 THR A C 1
ATOM 579 O O . THR A 1 77 ? -10.773 -3.825 -0.924 1.00 92.25 77 THR A O 1
ATOM 582 N N . HIS A 1 78 ? -8.561 -3.980 -0.529 1.00 90.62 78 HIS A N 1
ATOM 583 C CA . HIS A 1 78 ? -8.161 -2.691 -1.099 1.00 90.62 78 HIS A CA 1
ATOM 584 C C . HIS A 1 78 ? -7.085 -2.874 -2.158 1.00 90.62 78 HIS A C 1
ATOM 586 O O . HIS A 1 78 ? -6.025 -3.431 -1.861 1.00 90.62 78 HIS A O 1
ATOM 592 N N . TRP A 1 79 ? -7.335 -2.372 -3.370 1.00 89.94 79 TRP A N 1
ATOM 593 C CA . TRP A 1 79 ? -6.373 -2.349 -4.475 1.00 89.94 79 TRP A CA 1
ATOM 594 C C . TRP A 1 79 ? -6.118 -0.909 -4.918 1.00 89.94 79 TRP A C 1
ATOM 596 O O . TRP A 1 79 ? -7.041 -0.095 -4.982 1.00 89.94 79 TRP A O 1
ATOM 606 N N . GLY A 1 80 ? -4.875 -0.597 -5.271 1.00 86.94 80 GLY A N 1
ATOM 607 C CA . GLY A 1 80 ? -4.514 0.734 -5.747 1.00 86.94 80 GLY A CA 1
ATOM 608 C C . GLY A 1 80 ? -3.158 0.777 -6.434 1.00 86.94 80 GLY A C 1
ATOM 609 O O . GLY A 1 80 ? -2.466 -0.234 -6.555 1.00 86.94 80 GLY A O 1
ATOM 610 N N . LYS A 1 81 ? -2.776 1.968 -6.897 1.00 84.31 81 LYS A N 1
ATOM 611 C CA . LYS A 1 81 ? -1.483 2.224 -7.540 1.00 84.31 81 LYS A CA 1
ATOM 612 C C . LYS A 1 81 ? -0.807 3.455 -6.953 1.00 84.31 81 LYS A C 1
ATOM 614 O O . LYS A 1 81 ? -1.478 4.352 -6.443 1.00 84.31 81 LYS A O 1
ATOM 619 N N . PHE A 1 82 ? 0.517 3.487 -7.031 1.00 81.88 82 PHE A N 1
ATOM 620 C CA . PHE A 1 82 ? 1.295 4.681 -6.699 1.00 81.88 82 PHE A CA 1
ATOM 621 C C . PHE A 1 82 ? 1.146 5.713 -7.832 1.00 81.88 82 PHE A C 1
ATOM 623 O O . PHE A 1 82 ? 1.111 5.328 -9.006 1.00 81.88 82 PHE A O 1
ATOM 630 N N . CYS A 1 83 ? 1.005 6.998 -7.484 1.00 69.06 83 CYS A N 1
ATOM 631 C CA . CYS A 1 83 ? 0.738 8.095 -8.429 1.00 69.06 83 CYS A CA 1
ATOM 632 C C . CYS A 1 83 ? 1.897 9.094 -8.486 1.00 69.06 83 CYS A C 1
ATOM 634 O O . CYS A 1 83 ? 2.404 9.471 -7.406 1.00 69.06 83 CYS A O 1
#

Sequence (83 aa):
NDMVYSVHSKLGKYENGGGTATIGGEKGNYTYNESDGSLVISLDNGTTINAKVLPCWDFENWKASMVFTGIDNNGITHWGKFC

Mean predicted aligned error: 5.96 Å